Protein AF-A0A8J5ZI27-F1 (afdb_monomer_lite)

Organism: NCBI:txid47600

Foldseek 3Di:
DVVLVVVQVVLVVCVVVVPPPRDVVSNVVSVVVVVVVVVVVVVVVVVVVVVVVVVVVVVVVVVVVVVVVVVVVVVVVVVVVVVVVVVVVVVVVVVVVVVVVVVVVVVVVVVVVVVVVPD

Secondary structure (DSSP, 8-state):
-GGGHHHHHHHHHHHHTT-TT--HHHHHHHHHHHHHHHHHHHHHHHHHHHHHHHHHHHHHHHHHHHHHHHHHHHHHHHHHHHHHHHHHHHHHHHHHHHHHHHHHHHHHHHHHHHHHH--

pLDDT: mean 92.98, std 6.33, range [57.06, 98.25]

Sequence (119 aa):
MEALLPQFTFLSDQALQGNKNFDPSAMEDLMKLFEIESYKAWAALELEEEKQVKGAEITMQQEEDYFDSVMETAVDEFRRFEEEMEREAKAEREDHLKFEISEDHLKFLHVAFVKLYYL

Structure (mmCIF, N/CA/C/O backbone):
data_AF-A0A8J5ZI27-F1
#
_entry.id   AF-A0A8J5ZI27-F1
#
loop_
_atom_site.group_PDB
_atom_site.id
_atom_site.type_symbol
_atom_site.label_atom_id
_atom_site.label_alt_id
_atom_site.label_comp_id
_atom_site.label_asym_id
_atom_site.label_entity_id
_atom_site.label_seq_id
_atom_site.pdbx_PDB_ins_code
_atom_site.Cartn_x
_atom_site.Cartn_y
_atom_site.Cartn_z
_atom_site.occupancy
_atom_site.B_iso_or_equiv
_atom_site.auth_seq_id
_atom_site.auth_comp_id
_atom_site.auth_asym_id
_atom_site.auth_atom_id
_atom_site.pdbx_PDB_model_num
ATOM 1 N N . MET A 1 1 ? -9.729 -2.347 27.836 1.00 82.75 1 MET A N 1
ATOM 2 C CA . MET A 1 1 ? -10.064 -3.789 27.984 1.00 82.75 1 MET A CA 1
ATOM 3 C C . MET A 1 1 ? -9.354 -4.438 29.175 1.00 82.75 1 MET A C 1
ATOM 5 O O . MET A 1 1 ? -10.032 -4.955 30.051 1.00 82.75 1 MET A O 1
ATOM 9 N N . GLU A 1 2 ? -8.024 -4.339 29.278 1.00 88.44 2 GLU A N 1
ATOM 10 C CA . GLU A 1 2 ? -7.222 -4.919 30.381 1.00 88.44 2 GLU A CA 1
ATOM 11 C C . GLU A 1 2 ? -7.710 -4.566 31.796 1.00 88.44 2 GLU A C 1
ATOM 13 O O . GLU A 1 2 ? -7.752 -5.417 32.677 1.00 88.44 2 GLU A O 1
ATOM 18 N N . ALA A 1 3 ? -8.162 -3.329 32.017 1.00 89.94 3 ALA A N 1
ATOM 19 C CA . ALA A 1 3 ? -8.668 -2.893 33.321 1.00 89.94 3 ALA A CA 1
ATOM 20 C C . ALA A 1 3 ? -9.964 -3.608 33.768 1.00 89.94 3 ALA A C 1
ATOM 22 O O . ALA A 1 3 ? -10.295 -3.580 34.955 1.00 89.94 3 ALA A O 1
ATOM 23 N N . LEU A 1 4 ? -10.694 -4.237 32.838 1.00 93.81 4 LEU A N 1
ATOM 24 C CA . LEU A 1 4 ? -11.937 -4.961 33.120 1.00 93.81 4 LEU A CA 1
ATOM 25 C C . LEU A 1 4 ? -11.685 -6.436 33.472 1.00 93.81 4 LEU A C 1
ATOM 27 O O . LEU A 1 4 ? -12.504 -7.045 34.158 1.00 93.81 4 LEU A O 1
ATOM 31 N N . LEU A 1 5 ? -10.545 -7.009 33.065 1.00 94.62 5 LEU A N 1
ATOM 32 C CA . LEU A 1 5 ? -10.218 -8.422 33.296 1.00 94.62 5 LEU A CA 1
ATOM 33 C C . LEU A 1 5 ? -10.123 -8.789 34.789 1.00 94.62 5 LEU A C 1
ATOM 35 O O . LEU A 1 5 ? -10.715 -9.795 35.173 1.00 94.62 5 LEU A O 1
ATOM 39 N N . PRO A 1 6 ? -9.488 -7.992 35.675 1.00 95.06 6 PRO A N 1
ATOM 40 C CA . PRO A 1 6 ? -9.463 -8.303 37.105 1.00 95.06 6 PRO A CA 1
ATOM 41 C C . PRO A 1 6 ? -10.858 -8.318 37.741 1.00 95.06 6 PRO A C 1
ATOM 43 O O . PRO A 1 6 ? -11.134 -9.147 38.605 1.00 95.06 6 PRO A O 1
ATOM 46 N N . GLN A 1 7 ? -11.745 -7.418 37.302 1.00 93.12 7 GLN A N 1
ATOM 47 C CA . GLN A 1 7 ? -13.125 -7.341 37.793 1.00 93.12 7 GLN A CA 1
ATOM 48 C C . GLN A 1 7 ? -13.941 -8.540 37.306 1.00 93.12 7 GLN A C 1
ATOM 50 O O . GLN A 1 7 ? -14.709 -9.118 38.072 1.00 93.12 7 GLN A O 1
ATOM 55 N N . PHE A 1 8 ? -13.716 -8.956 36.059 1.00 94.31 8 PHE A N 1
ATOM 56 C CA . PHE A 1 8 ? -14.350 -10.135 35.481 1.00 94.31 8 PHE A CA 1
ATOM 57 C C . PHE A 1 8 ? -13.943 -11.408 36.212 1.00 94.31 8 PHE A C 1
ATOM 59 O O . PHE A 1 8 ? -14.810 -12.189 36.603 1.00 94.31 8 PHE A O 1
ATOM 66 N N . THR A 1 9 ? -12.645 -11.590 36.458 1.00 94.56 9 THR A N 1
ATOM 67 C CA . THR A 1 9 ? -12.125 -12.725 37.227 1.00 94.56 9 THR A CA 1
ATOM 68 C C . THR A 1 9 ? -12.713 -12.740 38.634 1.00 94.56 9 THR A C 1
ATOM 70 O O . THR A 1 9 ? -13.246 -13.758 39.061 1.00 94.56 9 THR A O 1
ATOM 73 N N . PHE A 1 10 ? -12.720 -11.595 39.325 1.00 93.50 10 PHE A N 1
ATOM 74 C CA . PHE A 1 10 ? -13.272 -11.490 40.676 1.00 93.50 10 PHE A CA 1
ATOM 75 C C . PHE A 1 10 ? -14.762 -11.868 40.754 1.00 93.50 10 PHE A C 1
ATOM 77 O O . PHE A 1 10 ? -15.157 -12.659 41.614 1.00 93.50 10 PHE A O 1
ATOM 84 N N . LEU A 1 11 ? -15.595 -11.324 39.860 1.00 93.44 11 LEU A N 1
ATOM 85 C CA . LEU A 1 11 ? -17.029 -11.629 39.841 1.00 93.44 11 LEU A CA 1
ATOM 86 C C . LEU A 1 11 ? -17.300 -13.075 39.401 1.00 93.44 11 LEU A C 1
ATOM 88 O O . LEU A 1 11 ? -18.209 -13.716 39.931 1.00 93.44 11 LEU A O 1
ATOM 92 N N . SER A 1 12 ? -16.494 -13.609 38.480 1.00 93.12 12 SER A N 1
ATOM 93 C CA . SER A 1 12 ? -16.589 -15.005 38.038 1.00 93.12 12 SER A CA 1
ATOM 94 C C . SER A 1 12 ? -16.247 -15.976 39.168 1.00 93.12 12 SER A C 1
ATOM 96 O O . SER A 1 12 ? -16.980 -16.938 39.388 1.00 93.12 12 SER A O 1
ATOM 98 N N . ASP A 1 13 ? -15.199 -15.691 39.943 1.00 94.38 13 ASP A N 1
ATOM 99 C CA . ASP A 1 13 ? -14.813 -16.490 41.108 1.00 94.38 13 ASP A CA 1
ATOM 100 C C . ASP A 1 13 ? -15.904 -16.476 42.190 1.00 94.38 13 ASP A C 1
ATOM 102 O O . ASP A 1 13 ? -16.226 -17.521 42.761 1.00 94.38 13 ASP A O 1
ATOM 106 N N . GLN A 1 14 ? -16.527 -15.318 42.447 1.00 92.25 14 GLN A N 1
ATOM 107 C CA . GLN A 1 14 ? -17.659 -15.224 43.377 1.00 92.25 14 GLN A CA 1
ATOM 108 C C . GLN A 1 14 ? -18.864 -16.055 42.927 1.00 92.25 14 GLN A C 1
ATOM 110 O O . GLN A 1 14 ? -19.476 -16.734 43.760 1.00 92.25 14 GLN A O 1
ATOM 115 N N . ALA A 1 15 ? -19.197 -16.012 41.634 1.00 90.38 15 ALA A N 1
ATOM 116 C CA . ALA A 1 15 ? -20.282 -16.802 41.064 1.00 90.38 15 ALA A CA 1
ATOM 117 C C . ALA A 1 15 ? -20.002 -18.308 41.194 1.00 90.38 15 ALA A C 1
ATOM 119 O O . ALA A 1 15 ? -20.868 -19.070 41.625 1.00 90.38 15 ALA A O 1
ATOM 120 N N . LEU A 1 16 ? -18.772 -18.732 40.882 1.00 92.06 16 LEU A N 1
ATOM 121 C CA . LEU A 1 16 ? -18.358 -20.136 40.898 1.00 92.06 16 LEU A CA 1
ATOM 122 C C . LEU A 1 16 ? -18.350 -20.734 42.312 1.00 92.06 16 LEU A C 1
ATOM 124 O O . LEU A 1 16 ? -18.706 -21.894 42.508 1.00 92.06 16 LEU A O 1
ATOM 128 N N . GLN A 1 17 ? -17.963 -19.935 43.309 1.00 92.06 17 GLN A N 1
ATOM 129 C CA . GLN A 1 17 ? -17.899 -20.353 44.712 1.00 92.06 17 GLN A CA 1
ATOM 130 C C . GLN A 1 17 ? -19.271 -20.357 45.410 1.00 92.06 17 GLN A C 1
ATOM 132 O O . GLN A 1 17 ? -19.354 -20.700 46.590 1.00 92.06 17 GLN A O 1
ATOM 137 N N . GLY A 1 18 ? -20.354 -19.982 44.716 1.00 80.69 18 GLY A N 1
ATOM 138 C CA . GLY A 1 18 ? -21.699 -19.927 45.294 1.00 80.69 18 GLY A CA 1
ATOM 139 C C . GLY A 1 18 ? -21.814 -18.905 46.428 1.00 80.69 18 GLY A C 1
ATOM 140 O O . GLY A 1 18 ? -22.534 -19.130 47.406 1.00 80.69 18 GLY A O 1
ATOM 141 N N . ASN A 1 19 ? -21.067 -17.799 46.337 1.00 81.25 19 ASN A N 1
ATOM 142 C CA . ASN A 1 19 ? -21.062 -16.771 47.368 1.00 81.25 19 ASN A CA 1
ATOM 143 C C . ASN A 1 19 ? -22.449 -16.108 47.454 1.00 81.25 19 ASN A C 1
ATOM 145 O O . ASN A 1 19 ? -22.962 -15.597 46.463 1.00 81.25 19 ASN A O 1
ATOM 149 N N . LYS A 1 20 ? -23.053 -16.075 48.651 1.00 79.94 20 LYS A N 1
ATOM 150 C CA . LYS A 1 20 ? -24.389 -15.482 48.873 1.00 79.94 20 LYS A CA 1
ATOM 151 C C . LYS A 1 20 ? -24.464 -13.985 48.557 1.00 79.94 20 LYS A C 1
ATOM 153 O O . LYS A 1 20 ? -25.564 -13.473 48.390 1.00 79.94 20 LYS A O 1
ATOM 158 N N . ASN A 1 21 ? -23.318 -13.308 48.487 1.00 83.12 21 ASN A N 1
ATOM 159 C CA . ASN A 1 21 ? -23.217 -11.894 48.131 1.00 83.12 21 ASN A CA 1
ATOM 160 C C . ASN A 1 21 ? -22.963 -11.661 46.634 1.00 83.12 21 ASN A C 1
ATOM 162 O O . ASN A 1 21 ? -22.703 -10.524 46.251 1.00 83.12 21 ASN A O 1
ATOM 166 N N . PHE A 1 22 ? -22.982 -12.705 45.800 1.00 90.38 22 PHE A N 1
ATOM 167 C CA . PHE A 1 22 ? -22.867 -12.522 44.359 1.00 90.38 22 PHE A CA 1
ATOM 168 C C . PHE A 1 22 ? -24.049 -11.696 43.845 1.00 90.38 22 PHE A C 1
ATOM 170 O O . PHE A 1 22 ? -25.208 -12.037 44.088 1.00 90.38 22 PHE A O 1
ATOM 177 N N . ASP A 1 23 ? -23.730 -10.624 43.127 1.00 89.44 23 ASP A N 1
ATOM 178 C CA . ASP A 1 23 ? -24.695 -9.749 42.478 1.00 89.44 23 ASP A CA 1
ATOM 179 C C . ASP A 1 23 ? -24.654 -9.977 40.956 1.00 89.44 23 ASP A C 1
ATOM 181 O O . ASP A 1 23 ? -23.721 -9.518 40.287 1.00 89.44 23 ASP A O 1
ATOM 185 N N . PRO A 1 24 ? -25.655 -10.670 40.381 1.00 90.38 24 PRO A N 1
ATOM 186 C CA . PRO A 1 24 ? -25.737 -10.885 38.940 1.00 90.38 24 PRO A CA 1
ATOM 187 C C . PRO A 1 24 ? -25.804 -9.585 38.131 1.00 90.38 24 PRO A C 1
ATOM 189 O O . PRO A 1 24 ? -25.338 -9.561 36.994 1.00 90.38 24 PRO A O 1
ATOM 192 N N . SER A 1 25 ? -26.350 -8.503 38.699 1.00 94.25 25 SER A N 1
ATOM 193 C CA . SER A 1 25 ? -26.473 -7.228 37.984 1.00 94.25 25 SER A CA 1
ATOM 194 C C . SER A 1 25 ? -25.117 -6.554 37.772 1.00 94.25 25 SER A C 1
ATOM 196 O O . SER A 1 25 ? -24.851 -6.037 36.689 1.00 94.25 25 SER A O 1
ATOM 198 N N . ALA A 1 26 ? -24.209 -6.674 38.746 1.00 92.88 26 ALA A N 1
ATOM 199 C CA . ALA A 1 26 ? -22.834 -6.201 38.623 1.00 92.88 26 ALA A CA 1
ATOM 200 C C . ALA A 1 26 ? -22.062 -6.939 37.515 1.00 92.88 26 ALA A C 1
ATOM 202 O O . ALA A 1 26 ? -21.264 -6.326 36.805 1.00 92.88 26 ALA A O 1
ATOM 203 N N . MET A 1 27 ? -22.316 -8.242 37.334 1.00 93.38 27 MET A N 1
ATOM 204 C CA . MET A 1 27 ? -21.744 -9.002 36.218 1.00 93.38 27 MET A CA 1
ATOM 205 C C . MET A 1 27 ? -22.297 -8.511 34.876 1.00 93.38 27 MET A C 1
ATOM 207 O O . MET A 1 27 ? -21.536 -8.310 33.935 1.00 93.38 27 MET A O 1
ATOM 211 N N . GLU A 1 28 ? -23.605 -8.277 34.775 1.00 95.00 28 GLU A N 1
ATOM 212 C CA . GLU A 1 28 ? -24.214 -7.800 33.532 1.00 95.00 28 GLU A CA 1
ATOM 2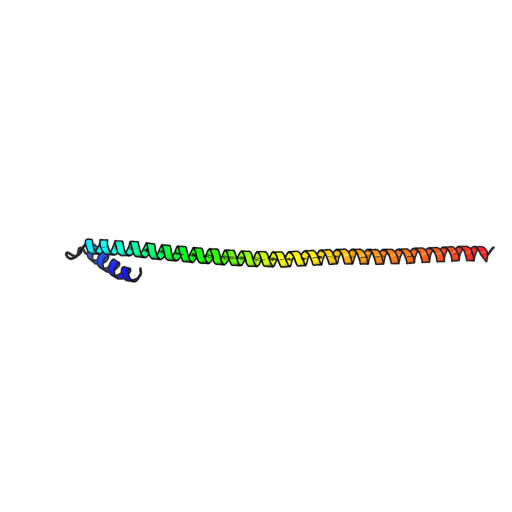13 C C . GLU A 1 28 ? -23.728 -6.398 33.132 1.00 95.00 28 GLU A C 1
ATOM 215 O O . GLU A 1 28 ? -23.414 -6.157 31.964 1.00 95.00 28 GLU A O 1
ATOM 220 N N . ASP A 1 29 ? -23.589 -5.483 34.090 1.00 95.75 29 ASP A N 1
ATOM 221 C CA . ASP A 1 29 ? -23.035 -4.155 33.824 1.00 95.75 29 ASP A CA 1
ATOM 222 C C . ASP A 1 29 ? -21.561 -4.219 33.404 1.00 95.75 29 ASP A C 1
ATOM 224 O O . ASP A 1 29 ? -21.146 -3.498 32.491 1.00 95.75 29 ASP A O 1
ATOM 228 N N . LEU A 1 30 ? -20.781 -5.137 33.983 1.00 95.31 30 LEU A N 1
ATOM 229 C CA . LEU A 1 30 ? -19.419 -5.398 33.530 1.00 95.31 30 LEU A CA 1
ATOM 230 C C . LEU A 1 30 ? -19.388 -5.939 32.090 1.00 95.31 30 LEU A C 1
ATOM 232 O O . LEU A 1 30 ? -18.550 -5.508 31.295 1.00 95.31 30 LEU A O 1
ATOM 236 N N . MET A 1 31 ? -20.311 -6.831 31.720 1.00 94.69 31 MET A N 1
ATOM 237 C CA . MET A 1 31 ? -20.400 -7.361 30.353 1.00 94.69 31 MET A CA 1
ATOM 238 C C . MET A 1 31 ? -20.730 -6.273 29.324 1.00 94.69 31 MET A C 1
ATOM 240 O O . MET A 1 31 ? -20.124 -6.252 28.252 1.00 94.69 31 MET A O 1
ATOM 244 N N . LYS A 1 32 ? -21.601 -5.312 29.660 1.00 96.31 32 LYS A N 1
ATOM 245 C CA . LYS A 1 32 ? -21.869 -4.143 28.797 1.00 96.31 32 LYS A CA 1
ATOM 246 C C . LYS A 1 32 ? -20.614 -3.295 28.579 1.00 96.31 32 LYS A C 1
ATOM 248 O O . LYS A 1 32 ? -20.374 -2.814 27.473 1.00 96.31 32 LYS A O 1
ATOM 253 N N . LEU A 1 33 ? -19.790 -3.116 29.615 1.00 96.25 33 LEU A N 1
ATOM 254 C CA . LEU A 1 33 ? -18.514 -2.404 29.485 1.00 96.25 33 LEU A CA 1
ATOM 255 C C . LEU A 1 33 ? -17.540 -3.154 28.569 1.00 96.25 33 LEU A C 1
ATOM 257 O O . LEU A 1 33 ? -16.886 -2.518 27.743 1.00 96.25 33 LEU A O 1
ATOM 261 N N . PHE A 1 34 ? -17.472 -4.485 28.676 1.00 95.62 34 PHE A N 1
ATOM 262 C CA . PHE A 1 34 ? -16.677 -5.316 27.769 1.00 95.62 34 PHE A CA 1
ATOM 263 C C . PHE A 1 34 ? -17.112 -5.169 26.318 1.00 95.62 34 PHE A C 1
ATOM 265 O O . PHE A 1 34 ? -16.263 -5.001 25.447 1.00 95.62 34 PHE A O 1
ATOM 272 N N . GLU A 1 35 ? -18.414 -5.213 26.058 1.00 96.00 35 GLU A N 1
ATOM 273 C CA . GLU A 1 35 ? -18.965 -5.059 24.716 1.00 96.00 35 GLU A CA 1
ATOM 274 C C . GLU A 1 35 ? -18.580 -3.701 24.109 1.00 96.00 35 GLU A C 1
ATOM 276 O O . GLU A 1 35 ? -17.994 -3.645 23.027 1.00 96.00 35 GLU A O 1
ATOM 281 N N . ILE A 1 36 ? -18.813 -2.606 24.840 1.00 95.88 36 ILE A N 1
ATOM 282 C CA . ILE A 1 36 ? -18.467 -1.249 24.389 1.00 95.88 36 ILE A CA 1
ATOM 283 C C . ILE A 1 36 ? -16.969 -1.126 24.106 1.00 95.88 36 ILE A C 1
ATOM 285 O O . ILE A 1 36 ? -16.564 -0.560 23.090 1.00 95.88 36 ILE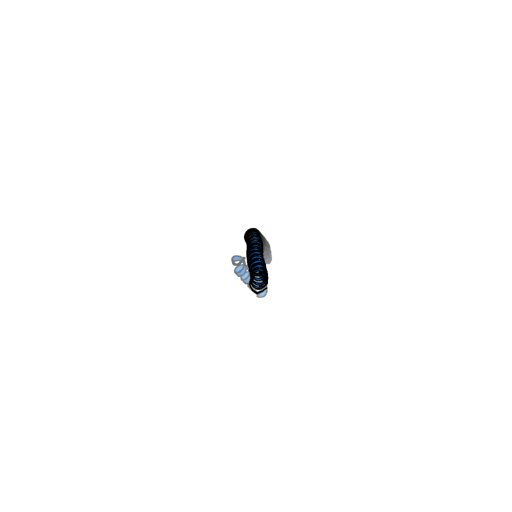 A O 1
ATOM 289 N N . GLU A 1 37 ? -16.139 -1.619 25.019 1.00 96.25 37 GLU A N 1
ATOM 290 C CA . GLU A 1 37 ? -14.690 -1.523 24.899 1.00 96.25 37 GLU A CA 1
ATOM 291 C C . GLU A 1 37 ? -14.155 -2.375 23.741 1.00 96.25 37 GLU A C 1
ATOM 293 O O . GLU A 1 37 ? -13.246 -1.945 23.033 1.00 96.25 37 GLU A O 1
ATOM 298 N N . SER A 1 38 ? -14.761 -3.539 23.501 1.00 94.38 38 SER A N 1
ATOM 299 C CA . SER A 1 38 ? -14.425 -4.409 22.371 1.00 94.38 38 SER A CA 1
ATOM 300 C C . SER A 1 38 ? -14.779 -3.746 21.043 1.00 94.38 38 SER A C 1
ATOM 302 O O . SER A 1 38 ? -13.943 -3.709 20.143 1.00 94.38 38 SER A O 1
ATOM 304 N N . TYR A 1 39 ? -15.968 -3.142 20.928 1.00 96.56 39 TYR A N 1
ATOM 305 C CA . TYR A 1 39 ? -16.346 -2.397 19.724 1.00 96.56 39 TYR A CA 1
ATOM 306 C C . TYR A 1 39 ? -15.432 -1.201 19.469 1.00 96.56 39 TYR A C 1
ATOM 308 O O . TYR A 1 39 ? -15.043 -0.962 18.330 1.00 96.56 39 TYR A O 1
ATOM 316 N N . LYS A 1 40 ? -15.048 -0.459 20.515 1.00 96.25 40 LYS A N 1
ATOM 317 C CA . LYS A 1 40 ? -14.093 0.650 20.378 1.00 96.25 40 LYS A CA 1
ATOM 318 C C . LYS A 1 40 ? -12.729 0.170 19.901 1.00 96.25 40 LYS A C 1
ATOM 320 O O . LYS A 1 40 ? -12.155 0.794 19.014 1.00 96.25 40 LYS A O 1
ATOM 325 N N . ALA A 1 41 ? -12.217 -0.911 20.486 1.00 95.94 41 ALA A N 1
ATOM 326 C CA . ALA A 1 41 ? -10.940 -1.488 20.090 1.00 95.94 41 ALA A CA 1
ATOM 327 C C . ALA A 1 41 ? -10.980 -1.976 18.636 1.00 95.94 41 ALA A C 1
ATOM 329 O O . ALA A 1 41 ? -10.055 -1.702 17.877 1.00 95.94 41 ALA A O 1
ATOM 330 N N . TRP A 1 42 ? -12.072 -2.628 18.231 1.00 96.31 42 TRP A N 1
ATOM 331 C CA . TRP A 1 42 ? -12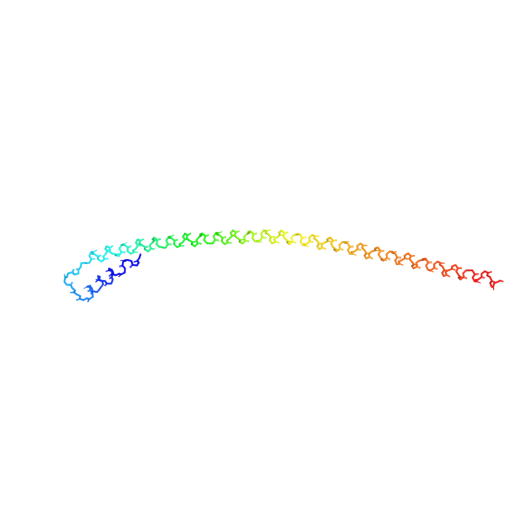.247 -3.094 16.860 1.00 96.31 42 TRP A CA 1
ATOM 332 C C . TRP A 1 42 ? -12.342 -1.938 15.860 1.00 96.31 42 TRP A C 1
ATOM 334 O O . TRP A 1 42 ? -11.604 -1.929 14.882 1.00 96.31 42 TRP A O 1
ATOM 344 N N . ALA A 1 43 ? -13.150 -0.914 16.146 1.00 97.25 43 ALA A N 1
ATOM 345 C CA . ALA A 1 43 ? -13.256 0.269 15.292 1.00 97.25 43 ALA A CA 1
ATOM 346 C C . ALA A 1 43 ? -11.925 1.037 15.178 1.00 97.25 43 ALA A C 1
ATOM 348 O O . ALA A 1 43 ? -11.604 1.583 14.124 1.00 97.25 43 ALA A O 1
ATOM 349 N N . ALA A 1 44 ? -11.138 1.090 16.258 1.00 96.88 44 ALA A N 1
ATOM 350 C CA . ALA A 1 44 ? -9.809 1.694 16.229 1.00 96.88 44 ALA A CA 1
ATOM 351 C C . ALA A 1 44 ? -8.833 0.885 15.360 1.00 96.88 44 ALA A C 1
ATOM 353 O O . ALA A 1 44 ? -8.091 1.483 14.583 1.00 96.88 44 ALA A O 1
ATOM 354 N N . LEU A 1 45 ? -8.867 -0.446 15.471 1.00 97.19 45 LEU A N 1
ATOM 355 C CA . LEU A 1 45 ? -8.050 -1.350 14.664 1.00 97.19 45 LEU A CA 1
ATOM 356 C C . LEU A 1 45 ? -8.402 -1.249 13.175 1.00 97.19 45 LEU A C 1
ATOM 358 O O . LEU A 1 45 ? -7.504 -1.087 12.360 1.00 97.19 45 LEU A O 1
ATOM 362 N N . GLU A 1 46 ? -9.688 -1.281 12.827 1.00 97.69 46 GLU A N 1
ATOM 363 C CA . GLU A 1 46 ? -10.156 -1.169 11.439 1.00 97.69 46 GLU A CA 1
ATOM 364 C C . GLU A 1 46 ? -9.729 0.166 10.810 1.00 97.69 46 GLU A C 1
ATOM 366 O O . GLU A 1 46 ? -9.232 0.206 9.686 1.00 97.69 46 GLU A O 1
ATOM 371 N N . LEU A 1 47 ? -9.824 1.267 11.564 1.00 97.69 47 LEU A N 1
ATOM 372 C CA . LEU A 1 47 ? -9.349 2.575 11.111 1.00 97.69 47 LEU A CA 1
ATOM 373 C C . LEU A 1 47 ? -7.823 2.621 10.925 1.00 97.69 47 LEU A C 1
ATOM 375 O O . LEU A 1 47 ? -7.326 3.323 10.042 1.00 97.69 47 LEU A O 1
ATOM 379 N N . GLU A 1 48 ? -7.064 1.957 11.794 1.00 97.94 48 GLU A N 1
ATOM 380 C CA . GLU A 1 48 ? -5.610 1.865 11.665 1.00 97.94 48 GLU A CA 1
ATOM 381 C C . GLU A 1 48 ? -5.218 1.034 10.441 1.00 97.94 48 GLU A C 1
ATOM 383 O O . GLU A 1 48 ? -4.388 1.479 9.648 1.00 97.94 48 GLU A O 1
ATOM 388 N N . GLU A 1 49 ? -5.859 -0.116 10.247 1.00 97.44 49 GLU A N 1
ATOM 389 C CA . GLU A 1 49 ? -5.659 -0.987 9.091 1.00 97.44 49 GLU A CA 1
ATOM 390 C C . GLU A 1 49 ? -5.981 -0.251 7.785 1.00 97.44 49 GLU A C 1
ATOM 392 O O . GLU A 1 49 ? -5.153 -0.221 6.877 1.00 97.44 49 GLU A O 1
ATOM 397 N N . GLU A 1 50 ? -7.112 0.457 7.715 1.00 98.06 50 GLU A N 1
ATOM 398 C CA . GLU A 1 50 ? -7.488 1.240 6.535 1.00 98.06 50 GLU A CA 1
ATOM 399 C C . GLU A 1 50 ? -6.449 2.330 6.211 1.00 98.06 50 GLU A C 1
ATOM 401 O O . GLU A 1 50 ? -6.132 2.579 5.045 1.00 98.06 50 GLU A O 1
ATOM 406 N N . LYS A 1 51 ? -5.872 2.977 7.232 1.00 98.00 51 LYS A N 1
ATOM 407 C CA . LYS A 1 51 ? -4.789 3.954 7.038 1.00 98.00 51 LYS A CA 1
ATOM 408 C C . LYS A 1 51 ? -3.512 3.301 6.528 1.00 98.00 51 LYS A C 1
ATOM 410 O O . LYS A 1 51 ? -2.856 3.884 5.666 1.00 98.00 51 LYS A O 1
ATOM 415 N N . GLN A 1 52 ? -3.148 2.136 7.061 1.00 97.38 52 GLN A N 1
ATOM 416 C CA . GLN A 1 52 ? -1.964 1.403 6.619 1.00 97.38 52 GLN A CA 1
ATOM 417 C C . GLN A 1 52 ? -2.112 0.954 5.163 1.00 97.38 52 GLN A C 1
ATOM 419 O O . GLN A 1 52 ? -1.201 1.192 4.373 1.00 97.38 52 GLN A O 1
ATOM 424 N N . VAL A 1 53 ? -3.272 0.403 4.790 1.00 97.94 53 VAL A N 1
ATOM 425 C CA . VAL A 1 53 ? -3.572 -0.007 3.410 1.00 97.94 53 VAL A CA 1
ATOM 426 C C . VAL A 1 53 ? -3.491 1.187 2.464 1.00 97.94 53 VAL A C 1
ATOM 428 O O . VAL A 1 53 ? -2.727 1.143 1.506 1.00 97.94 53 VAL A O 1
ATOM 431 N N . LYS A 1 54 ? -4.172 2.299 2.772 1.00 98.12 54 LYS A N 1
ATOM 432 C CA . LYS A 1 54 ? -4.106 3.512 1.936 1.00 98.12 54 LYS A CA 1
ATOM 433 C C . LYS A 1 54 ? -2.687 4.062 1.814 1.00 98.12 54 LYS A C 1
ATOM 435 O O . LYS A 1 54 ? -2.293 4.516 0.746 1.00 98.12 54 LYS A O 1
ATOM 440 N N . GLY A 1 55 ? -1.913 4.044 2.900 1.00 98.12 55 GLY A N 1
ATOM 441 C CA . GLY A 1 55 ? -0.513 4.468 2.874 1.00 98.12 55 GLY A CA 1
ATOM 442 C C . GLY A 1 55 ? 0.344 3.585 1.965 1.00 98.12 55 GLY A C 1
ATOM 443 O O . GLY A 1 55 ? 1.134 4.101 1.172 1.00 98.12 55 GLY A O 1
ATOM 444 N N . ALA A 1 56 ? 0.159 2.267 2.050 1.00 97.75 56 ALA A N 1
ATOM 445 C CA . ALA A 1 56 ? 0.845 1.301 1.202 1.00 97.75 56 ALA A CA 1
ATOM 446 C C . ALA A 1 56 ? 0.464 1.463 -0.277 1.00 97.75 56 ALA A C 1
ATOM 448 O O . ALA A 1 56 ? 1.355 1.528 -1.115 1.00 97.75 56 ALA A O 1
ATOM 449 N N . GLU A 1 57 ? -0.825 1.616 -0.594 1.00 98.06 57 GLU A N 1
ATOM 450 C CA . GLU A 1 57 ? -1.311 1.854 -1.961 1.00 98.06 57 GLU A CA 1
ATOM 451 C C . GLU A 1 57 ? -0.725 3.133 -2.569 1.00 98.06 57 GLU A C 1
ATOM 453 O O . GLU A 1 57 ? -0.246 3.114 -3.699 1.00 98.06 57 GLU A O 1
ATOM 458 N N . ILE A 1 58 ? -0.695 4.237 -1.811 1.00 98.19 58 ILE A N 1
ATOM 459 C CA . ILE A 1 58 ? -0.087 5.495 -2.271 1.00 98.19 58 ILE A CA 1
ATOM 460 C C . ILE A 1 58 ? 1.404 5.306 -2.562 1.00 98.19 58 ILE A C 1
ATOM 462 O O . ILE A 1 58 ? 1.906 5.826 -3.554 1.00 98.19 58 ILE A O 1
ATOM 466 N N . THR A 1 59 ? 2.111 4.580 -1.696 1.00 98.00 59 THR A N 1
ATOM 467 C CA . THR A 1 59 ? 3.554 4.350 -1.853 1.00 98.00 59 THR A CA 1
ATOM 468 C C . THR A 1 59 ? 3.823 3.474 -3.073 1.00 98.00 59 THR A C 1
ATOM 470 O O . THR A 1 59 ? 4.689 3.800 -3.876 1.00 98.00 59 THR A O 1
ATOM 473 N N . MET A 1 60 ? 3.033 2.414 -3.253 1.00 97.75 60 MET A N 1
ATOM 474 C CA . MET A 1 60 ? 3.120 1.524 -4.407 1.00 97.75 60 MET A CA 1
ATOM 475 C C . MET A 1 60 ? 2.875 2.286 -5.710 1.00 97.75 60 MET A C 1
ATOM 477 O O . MET A 1 60 ? 3.681 2.182 -6.625 1.00 97.75 60 MET A O 1
ATOM 481 N N . GLN A 1 61 ? 1.842 3.133 -5.760 1.00 98.25 61 GLN A N 1
ATOM 482 C CA . GLN A 1 61 ? 1.570 3.952 -6.941 1.00 98.25 61 GLN A CA 1
ATOM 483 C C . GLN A 1 61 ? 2.724 4.915 -7.250 1.00 98.25 61 GLN A C 1
ATOM 485 O O . GLN A 1 61 ? 3.098 5.079 -8.402 1.00 98.25 61 GLN A O 1
ATOM 490 N N . GLN A 1 62 ? 3.319 5.540 -6.230 1.00 98.12 62 GLN A N 1
ATOM 491 C CA . GLN A 1 62 ? 4.462 6.436 -6.428 1.00 98.12 62 GLN A CA 1
ATOM 492 C C . GLN A 1 62 ? 5.697 5.702 -6.962 1.00 98.12 62 GLN A C 1
ATOM 494 O O . GLN A 1 62 ? 6.425 6.250 -7.790 1.00 98.12 62 GLN A O 1
ATOM 499 N N . GLU A 1 63 ? 5.952 4.484 -6.481 1.00 98.06 63 GLU A N 1
ATOM 500 C CA . GLU A 1 63 ? 7.046 3.652 -6.982 1.00 98.06 63 GLU A CA 1
ATOM 501 C C . GLU A 1 63 ? 6.786 3.167 -8.411 1.00 98.06 63 GLU A C 1
ATOM 503 O O . GLU A 1 63 ? 7.712 3.185 -9.220 1.00 98.06 63 GLU A O 1
ATOM 508 N N . GLU A 1 64 ? 5.546 2.798 -8.742 1.00 97.94 64 GLU A N 1
ATOM 509 C CA . GLU A 1 64 ? 5.135 2.438 -10.103 1.00 97.94 64 GLU A CA 1
ATOM 510 C C . GLU A 1 64 ? 5.295 3.618 -11.068 1.00 97.94 64 GLU A C 1
ATOM 512 O O . GLU A 1 64 ? 5.965 3.476 -12.088 1.00 97.94 64 GLU A O 1
ATOM 517 N N . ASP A 1 65 ? 4.796 4.806 -10.711 1.00 98.19 65 ASP A N 1
ATOM 518 C CA . ASP A 1 65 ? 4.925 6.015 -11.535 1.00 98.19 65 ASP A CA 1
ATOM 519 C C . ASP A 1 65 ? 6.404 6.368 -11.790 1.00 98.19 65 ASP A C 1
ATOM 521 O O . ASP A 1 65 ? 6.800 6.763 -12.892 1.00 98.19 65 ASP A O 1
ATOM 525 N N . TYR A 1 66 ? 7.251 6.221 -10.764 1.00 98.06 66 TYR A N 1
ATOM 526 C CA . TYR A 1 66 ? 8.690 6.436 -10.900 1.00 98.06 66 TYR A CA 1
ATOM 527 C C . TYR A 1 66 ? 9.345 5.372 -11.786 1.00 98.06 66 TYR A C 1
ATOM 529 O O . TYR A 1 66 ? 10.162 5.704 -12.649 1.00 98.06 66 TYR A O 1
ATOM 537 N N . PHE A 1 67 ? 8.996 4.103 -11.583 1.00 97.81 67 PHE A N 1
ATOM 538 C CA . PHE A 1 67 ? 9.510 2.998 -12.380 1.00 97.81 67 PHE A CA 1
ATOM 539 C C . PHE A 1 67 ? 9.149 3.167 -13.857 1.00 97.81 67 PHE A C 1
ATOM 541 O O . PHE A 1 67 ? 10.035 3.062 -14.704 1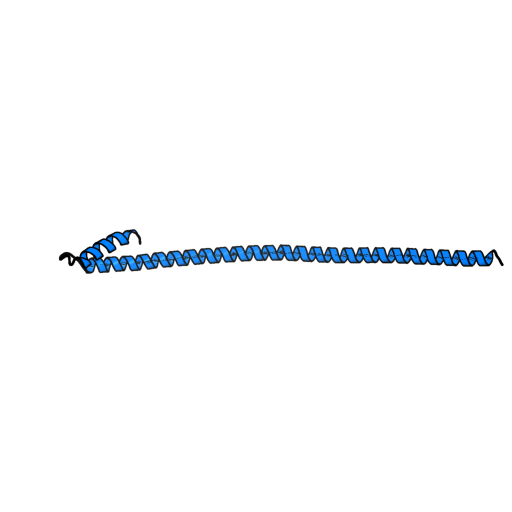.00 97.81 67 PHE A O 1
ATOM 548 N N . ASP A 1 68 ? 7.903 3.523 -14.164 1.00 98.12 68 ASP A N 1
ATOM 549 C CA . ASP A 1 68 ? 7.443 3.791 -15.526 1.00 98.12 68 ASP A CA 1
ATOM 550 C C . ASP A 1 68 ? 8.242 4.929 -16.173 1.00 98.12 68 ASP A C 1
ATOM 552 O O . ASP A 1 68 ? 8.724 4.782 -17.297 1.00 98.12 68 ASP A O 1
ATOM 556 N N . SER A 1 69 ? 8.494 6.022 -15.443 1.00 97.75 69 SER A N 1
ATOM 557 C CA . SER A 1 69 ? 9.332 7.128 -15.931 1.00 97.75 69 SER A CA 1
ATOM 558 C C . SER A 1 69 ? 10.771 6.699 -16.242 1.00 97.75 69 SER A C 1
ATOM 560 O O . SER A 1 69 ? 11.362 7.162 -17.226 1.00 97.75 69 SER A O 1
ATOM 562 N N . VAL A 1 70 ? 11.369 5.857 -15.395 1.00 98.19 70 VAL A N 1
ATOM 563 C CA . VAL A 1 70 ? 12.733 5.349 -15.607 1.00 98.19 70 VAL A CA 1
ATOM 564 C C . VAL A 1 70 ? 12.763 4.395 -16.797 1.00 98.19 70 VAL A C 1
ATOM 566 O O . VAL A 1 70 ? 13.677 4.467 -17.618 1.00 98.19 70 VAL A O 1
ATOM 569 N N . MET A 1 71 ? 11.755 3.535 -16.923 1.00 97.56 71 MET A N 1
ATOM 570 C CA . MET A 1 71 ? 11.646 2.577 -18.016 1.00 97.56 71 MET A CA 1
ATOM 571 C C . MET A 1 71 ? 11.405 3.260 -19.360 1.00 97.56 71 MET A C 1
ATOM 573 O O . MET A 1 71 ? 12.059 2.896 -20.334 1.00 97.56 71 MET A O 1
ATOM 577 N N . GLU A 1 72 ? 10.539 4.273 -19.425 1.00 97.31 72 GLU A N 1
ATOM 578 C CA . GLU A 1 72 ? 10.329 5.074 -20.637 1.00 97.31 72 GLU A CA 1
ATOM 579 C C . GLU A 1 72 ? 11.645 5.714 -21.097 1.00 97.31 72 GLU A C 1
ATOM 581 O O . GLU A 1 72 ? 12.041 5.573 -22.255 1.00 97.31 72 GLU A O 1
ATOM 586 N N . THR A 1 73 ? 12.383 6.317 -20.160 1.00 97.31 73 THR A N 1
ATOM 587 C CA . THR A 1 73 ? 13.695 6.916 -20.445 1.00 97.31 73 THR A CA 1
ATOM 588 C C . THR A 1 73 ? 14.690 5.872 -20.955 1.00 97.31 73 THR A C 1
ATOM 590 O O . THR A 1 73 ? 15.361 6.093 -21.962 1.00 97.31 73 THR A O 1
ATOM 593 N N . ALA A 1 74 ? 14.770 4.710 -20.301 1.00 97.44 74 ALA A N 1
ATOM 594 C CA . ALA A 1 74 ? 15.685 3.643 -20.695 1.00 97.44 74 ALA A CA 1
ATOM 595 C C . ALA A 1 74 ? 15.355 3.078 -22.087 1.00 97.44 74 ALA A C 1
ATOM 597 O O . ALA A 1 74 ? 16.262 2.816 -22.876 1.00 97.44 74 ALA A O 1
ATOM 598 N N . VAL A 1 75 ? 14.070 2.913 -22.413 1.00 97.00 75 VAL A N 1
ATOM 599 C CA . VAL A 1 75 ? 13.619 2.460 -23.739 1.00 97.00 75 VAL A CA 1
ATOM 600 C C . VAL A 1 75 ? 13.969 3.491 -24.812 1.00 97.00 75 VAL A C 1
ATOM 602 O O . VAL A 1 75 ? 14.448 3.125 -25.888 1.00 97.00 75 VAL A O 1
ATOM 605 N N . ASP A 1 76 ? 13.790 4.776 -24.516 1.00 97.56 76 ASP A N 1
ATOM 606 C CA . ASP A 1 76 ? 14.155 5.861 -25.423 1.00 97.56 76 ASP A CA 1
ATOM 607 C C . ASP A 1 76 ? 15.660 5.923 -25.690 1.00 97.56 76 ASP A C 1
ATOM 609 O O . ASP A 1 76 ? 16.080 6.095 -26.840 1.00 97.56 76 ASP A O 1
ATOM 613 N N . GLU A 1 77 ? 16.479 5.748 -24.654 1.00 97.19 77 GLU A N 1
ATOM 614 C CA . GLU A 1 77 ? 17.934 5.663 -24.783 1.00 97.19 77 GLU A CA 1
ATOM 615 C C . GLU A 1 77 ? 18.361 4.448 -25.610 1.00 97.19 77 GLU A C 1
ATOM 617 O O . GLU A 1 77 ? 19.175 4.592 -26.525 1.00 97.19 77 GLU A O 1
ATOM 622 N N . PHE A 1 78 ? 17.771 3.276 -25.354 1.00 96.75 78 PHE A N 1
ATOM 623 C CA . PHE A 1 78 ? 18.049 2.062 -26.122 1.00 96.75 78 PHE A CA 1
ATOM 624 C C . PHE A 1 78 ? 17.733 2.237 -27.604 1.00 96.75 78 PHE A C 1
ATOM 626 O O . PHE A 1 78 ? 18.565 1.924 -28.453 1.00 96.75 78 PHE A O 1
ATOM 633 N N . ARG A 1 79 ? 16.567 2.802 -27.925 1.00 96.75 79 ARG A N 1
ATOM 634 C CA . ARG A 1 79 ? 16.175 3.074 -29.310 1.00 96.75 79 ARG A CA 1
ATOM 635 C C . ARG A 1 79 ? 17.171 4.000 -30.007 1.00 96.75 79 ARG A C 1
ATOM 637 O O . ARG A 1 79 ? 17.597 3.721 -31.123 1.00 96.75 79 ARG A O 1
ATOM 644 N N . ARG A 1 80 ? 17.575 5.092 -29.350 1.00 96.88 80 ARG A N 1
ATOM 645 C CA . ARG A 1 80 ? 18.560 6.033 -29.913 1.00 96.88 80 ARG A CA 1
ATOM 646 C C . ARG A 1 80 ? 19.913 5.370 -30.148 1.00 96.88 80 ARG A C 1
ATOM 648 O O . ARG A 1 80 ? 20.551 5.645 -31.161 1.00 96.88 80 ARG A O 1
ATOM 655 N N . PHE A 1 81 ? 20.334 4.514 -29.223 1.00 96.69 81 PHE A N 1
ATOM 656 C CA . PHE A 1 81 ? 21.566 3.749 -29.349 1.00 96.69 81 PHE A CA 1
ATOM 657 C C . PHE A 1 81 ? 21.518 2.783 -30.543 1.00 96.69 81 PHE A C 1
ATOM 659 O O . PHE A 1 81 ? 22.462 2.740 -31.329 1.00 96.69 81 PHE A O 1
ATOM 666 N N . GLU A 1 82 ? 20.413 2.056 -30.734 1.00 96.69 82 GLU A N 1
ATOM 667 C CA . GLU A 1 82 ? 20.231 1.168 -31.891 1.00 96.69 82 GLU A CA 1
ATOM 668 C C . GLU A 1 82 ? 20.278 1.933 -33.221 1.00 96.69 82 GLU A C 1
ATOM 670 O O . GLU A 1 82 ? 20.991 1.530 -34.141 1.00 96.69 82 GLU A O 1
ATOM 675 N N . GLU A 1 83 ? 19.583 3.071 -33.308 1.00 97.06 83 GLU A N 1
ATOM 676 C CA . GLU A 1 83 ? 19.596 3.933 -34.497 1.00 97.06 83 GLU A CA 1
ATOM 677 C C . GLU A 1 83 ? 20.995 4.490 -34.805 1.00 97.06 83 GLU A C 1
ATOM 679 O O . GLU A 1 83 ? 21.367 4.666 -35.969 1.00 97.06 83 GLU A O 1
ATOM 684 N N . GLU A 1 84 ? 21.777 4.810 -33.771 1.00 96.69 84 GLU A N 1
ATOM 685 C CA . GLU A 1 84 ? 23.154 5.271 -33.924 1.00 96.69 84 GLU A CA 1
ATOM 686 C C . GLU A 1 84 ? 24.075 4.155 -34.413 1.00 96.69 84 GLU A C 1
ATOM 688 O O . GLU A 1 84 ? 24.777 4.356 -35.407 1.00 96.69 84 GLU A O 1
ATOM 693 N N . MET A 1 85 ? 23.991 2.965 -33.817 1.00 95.81 85 MET A N 1
ATOM 694 C CA . MET A 1 85 ? 24.757 1.806 -34.275 1.00 95.81 85 MET A CA 1
ATOM 695 C C . MET A 1 85 ? 24.427 1.419 -35.719 1.00 95.81 85 MET A C 1
ATOM 697 O O . MET A 1 85 ? 25.333 1.126 -36.498 1.00 95.81 85 MET A O 1
ATOM 701 N N . GLU A 1 86 ? 23.150 1.435 -36.117 1.00 96.94 86 GLU A N 1
ATOM 702 C CA . GLU A 1 86 ? 22.766 1.125 -37.499 1.00 96.94 86 GLU A CA 1
ATOM 703 C C . GLU A 1 86 ? 23.349 2.149 -38.485 1.00 96.94 86 GLU A C 1
ATOM 705 O O . GLU A 1 86 ? 23.842 1.787 -39.561 1.00 96.94 86 GLU A O 1
ATOM 710 N N . ARG A 1 87 ? 23.342 3.434 -38.113 1.00 96.50 87 ARG A N 1
ATOM 711 C CA . ARG A 1 87 ? 23.918 4.510 -38.927 1.00 96.50 87 ARG A CA 1
ATOM 712 C C . ARG A 1 87 ? 25.424 4.340 -39.100 1.00 96.50 87 ARG A C 1
ATOM 714 O O . ARG A 1 87 ? 25.913 4.474 -40.223 1.00 96.50 87 ARG A O 1
ATOM 721 N N . GLU A 1 88 ? 26.141 4.050 -38.019 1.00 96.12 88 GLU A N 1
ATOM 722 C CA . GLU A 1 88 ? 27.587 3.812 -38.046 1.00 96.12 88 GLU A CA 1
ATOM 723 C C . GLU A 1 88 ? 27.934 2.581 -38.887 1.00 96.12 88 GLU A C 1
ATOM 725 O O . GLU A 1 88 ? 28.760 2.677 -39.794 1.00 96.12 88 GLU A O 1
ATOM 730 N N . ALA A 1 89 ? 27.227 1.465 -38.685 1.00 94.75 89 ALA A N 1
ATOM 731 C CA . ALA A 1 89 ? 27.428 0.243 -39.461 1.00 94.75 89 ALA A CA 1
ATOM 732 C C . ALA A 1 89 ? 27.182 0.463 -40.962 1.00 94.75 89 ALA A C 1
ATOM 734 O O . ALA A 1 89 ? 27.905 -0.059 -41.817 1.00 94.75 89 ALA A O 1
ATOM 735 N N . LYS A 1 90 ? 26.168 1.263 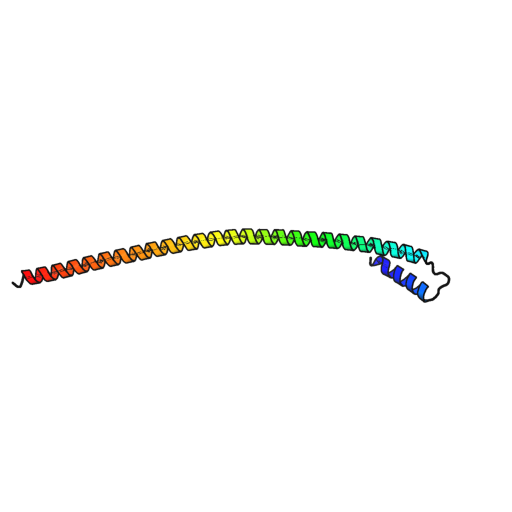-41.315 1.00 95.94 90 LYS A N 1
ATOM 736 C CA . LYS A 1 90 ? 25.897 1.617 -42.710 1.00 95.94 90 LYS A CA 1
ATOM 737 C C . LYS A 1 90 ? 27.000 2.498 -43.298 1.00 95.94 90 LYS A C 1
ATOM 739 O O . LYS A 1 90 ? 27.409 2.248 -44.430 1.00 95.94 90 LYS A O 1
ATOM 744 N N . ALA A 1 91 ? 27.484 3.487 -42.549 1.00 95.38 91 ALA A N 1
ATOM 745 C CA . ALA A 1 91 ? 28.576 4.354 -42.986 1.00 95.38 91 ALA A CA 1
ATOM 746 C C . ALA A 1 91 ? 29.873 3.560 -43.208 1.00 95.38 91 ALA A C 1
ATOM 748 O O . ALA A 1 91 ? 30.498 3.691 -44.260 1.00 95.38 91 ALA A O 1
ATOM 749 N N . GLU A 1 92 ? 30.224 2.673 -42.275 1.00 93.31 92 GLU A N 1
ATOM 750 C CA . GLU A 1 92 ? 31.389 1.791 -42.394 1.00 93.31 92 GLU A CA 1
ATOM 751 C C . GLU A 1 92 ? 31.281 0.891 -43.632 1.00 93.31 92 GLU A C 1
ATOM 753 O O . GLU A 1 92 ? 32.223 0.777 -44.423 1.00 93.31 92 GLU A O 1
ATOM 758 N N . ARG A 1 93 ? 30.098 0.309 -43.866 1.00 92.75 93 ARG A N 1
ATOM 759 C CA . ARG A 1 93 ? 29.835 -0.500 -45.060 1.00 92.75 93 ARG A CA 1
ATOM 760 C C . ARG A 1 93 ? 29.984 0.312 -46.348 1.00 92.75 93 ARG A C 1
ATOM 762 O O . ARG A 1 93 ? 30.578 -0.179 -47.307 1.00 92.75 93 ARG A O 1
ATOM 769 N N . GLU A 1 94 ? 29.436 1.524 -46.399 1.00 94.44 94 GLU A N 1
ATOM 770 C CA . GLU A 1 94 ? 29.541 2.401 -47.571 1.00 94.44 94 GLU A CA 1
ATOM 771 C C . GLU A 1 94 ? 30.993 2.791 -47.870 1.00 94.44 94 GLU A C 1
ATOM 773 O O . GLU A 1 94 ? 31.393 2.804 -49.036 1.00 94.44 94 GLU A O 1
ATOM 778 N N . ASP A 1 95 ? 31.796 3.063 -46.845 1.00 93.38 95 ASP A N 1
ATOM 779 C CA . ASP A 1 95 ? 33.212 3.379 -47.019 1.00 93.38 95 ASP A CA 1
ATOM 780 C C . ASP A 1 95 ? 34.026 2.163 -47.480 1.00 93.38 95 ASP A C 1
ATOM 782 O O . ASP A 1 95 ? 34.853 2.298 -48.388 1.00 93.38 95 ASP A O 1
ATOM 786 N N . HIS A 1 96 ? 33.729 0.962 -46.970 1.00 90.50 96 HIS A N 1
ATOM 787 C CA . HIS A 1 96 ? 34.336 -0.279 -47.463 1.00 90.50 96 HIS A CA 1
ATOM 788 C C . HIS A 1 96 ? 34.020 -0.524 -48.952 1.00 90.50 96 HIS A C 1
ATOM 790 O O . HIS A 1 96 ? 34.915 -0.834 -49.738 1.00 90.50 96 HIS A O 1
ATOM 796 N N . LEU A 1 97 ? 32.768 -0.305 -49.372 1.00 91.25 97 LEU A N 1
ATOM 797 C CA . LEU A 1 97 ? 32.347 -0.413 -50.777 1.00 91.25 97 LEU A CA 1
ATOM 798 C C . LEU A 1 97 ? 33.066 0.592 -51.691 1.00 91.25 97 LEU A C 1
ATOM 800 O O . LEU A 1 97 ? 33.473 0.239 -52.799 1.00 91.25 97 LEU A O 1
ATOM 804 N N . LYS A 1 98 ? 33.247 1.844 -51.250 1.00 89.62 98 LYS A N 1
ATOM 805 C CA . LYS A 1 98 ? 34.002 2.850 -52.022 1.00 89.62 98 LYS A CA 1
ATOM 806 C C . LYS A 1 98 ? 35.463 2.440 -52.204 1.00 89.62 98 LYS A C 1
ATOM 808 O O . LYS A 1 98 ? 36.016 2.636 -53.288 1.00 89.62 98 LYS A O 1
ATOM 813 N N . PHE A 1 99 ? 36.083 1.892 -51.158 1.00 88.69 99 PHE A N 1
ATOM 814 C CA . PHE A 1 99 ? 37.464 1.421 -51.215 1.00 88.69 99 PHE A CA 1
ATOM 815 C C . PHE A 1 99 ? 37.623 0.265 -52.213 1.00 88.69 99 PHE A C 1
ATOM 817 O O . PHE A 1 99 ? 38.499 0.326 -53.075 1.00 88.69 99 PHE A O 1
ATOM 824 N N . GLU A 1 100 ? 36.726 -0.723 -52.170 1.00 88.44 100 GLU A N 1
ATOM 825 C CA . GLU A 1 100 ? 36.734 -1.882 -53.073 1.00 88.44 100 GLU A CA 1
ATOM 826 C C . GLU A 1 100 ? 36.579 -1.473 -54.551 1.00 88.44 100 GLU A C 1
ATOM 828 O O . GLU A 1 100 ? 37.365 -1.894 -55.401 1.00 88.44 100 GLU A O 1
ATOM 833 N N . ILE A 1 101 ? 35.650 -0.557 -54.864 1.00 87.38 101 ILE A N 1
ATOM 834 C CA . ILE A 1 101 ? 35.462 -0.033 -56.233 1.00 87.38 101 ILE A CA 1
ATOM 835 C C . ILE A 1 101 ? 36.726 0.676 -56.744 1.00 87.38 101 ILE A C 1
ATOM 837 O O . ILE A 1 101 ? 37.100 0.525 -57.912 1.00 87.38 101 ILE A O 1
ATOM 841 N N . SER A 1 102 ? 37.377 1.463 -55.882 1.00 87.38 102 SER A N 1
ATOM 842 C CA . SER A 1 102 ? 38.624 2.158 -56.213 1.00 87.38 102 SER A CA 1
ATOM 843 C C . SER A 1 102 ? 39.752 1.165 -56.512 1.00 87.38 102 SER A C 1
ATOM 845 O O . SER A 1 102 ? 40.456 1.306 -57.515 1.00 87.38 102 SER A O 1
ATOM 847 N N . GLU A 1 103 ? 39.888 0.121 -55.690 1.00 88.50 103 GLU A N 1
ATOM 848 C CA . GLU A 1 103 ? 40.878 -0.938 -55.886 1.00 88.50 103 GLU A CA 1
ATOM 849 C C . GLU A 1 103 ? 40.653 -1.693 -57.207 1.00 88.50 103 GLU A C 1
ATOM 851 O O . GLU A 1 103 ? 41.598 -1.912 -57.971 1.00 88.50 103 GLU A O 1
ATOM 856 N N . ASP A 1 104 ? 39.402 -2.024 -57.529 1.00 89.25 104 ASP A N 1
ATOM 857 C CA . ASP A 1 104 ? 39.040 -2.677 -58.788 1.00 89.25 104 ASP A CA 1
ATOM 858 C C . ASP A 1 104 ? 39.315 -1.792 -60.011 1.00 89.25 104 ASP A C 1
ATOM 860 O O . ASP A 1 104 ? 39.837 -2.271 -61.025 1.00 89.25 104 ASP A O 1
ATOM 864 N N . HIS A 1 105 ? 39.050 -0.484 -59.920 1.00 87.50 105 HIS A N 1
ATOM 865 C CA . HIS A 1 105 ? 39.418 0.476 -60.968 1.00 87.50 105 HIS A CA 1
ATOM 866 C C . HIS A 1 105 ? 40.937 0.544 -61.180 1.00 87.50 105 HIS A C 1
ATOM 868 O O . HIS A 1 105 ? 41.405 0.548 -62.323 1.00 87.50 105 HIS A O 1
ATOM 874 N N . LEU A 1 106 ? 41.721 0.550 -60.100 1.00 87.06 106 LEU A N 1
ATOM 875 C CA . LEU A 1 106 ? 43.185 0.518 -60.150 1.00 87.06 106 LEU A CA 1
ATOM 876 C C . LEU A 1 106 ? 43.709 -0.769 -60.801 1.00 87.06 106 LEU A C 1
ATOM 878 O O . LEU A 1 106 ? 44.578 -0.702 -61.675 1.00 87.06 106 LEU A O 1
ATOM 882 N N . LYS A 1 107 ? 43.152 -1.934 -60.444 1.00 88.56 107 LYS A N 1
ATOM 883 C CA . LYS A 1 107 ? 43.482 -3.223 -61.079 1.00 88.56 107 LYS A CA 1
ATOM 884 C C . LYS A 1 107 ? 43.171 -3.204 -62.575 1.00 88.56 107 LYS A C 1
ATOM 886 O O . LYS A 1 107 ? 43.998 -3.638 -63.379 1.00 88.56 107 LYS A O 1
ATOM 891 N N . PHE A 1 108 ? 42.015 -2.668 -62.966 1.00 88.69 108 PHE A N 1
ATOM 892 C CA . PHE A 1 108 ? 41.626 -2.561 -64.371 1.00 88.69 108 PHE A CA 1
ATOM 893 C C . PHE A 1 108 ? 42.588 -1.674 -65.172 1.00 88.69 108 PHE A C 1
ATOM 895 O O . PHE A 1 108 ? 43.066 -2.079 -66.235 1.00 88.69 108 PHE A O 1
ATOM 902 N N . LEU A 1 109 ? 42.927 -0.494 -64.643 1.00 87.25 109 LEU A N 1
ATOM 903 C CA . LEU A 1 109 ? 43.895 0.414 -65.261 1.00 87.25 109 LEU A CA 1
ATOM 904 C C . LEU A 1 109 ? 45.279 -0.228 -65.386 1.00 87.25 109 LEU A C 1
ATOM 906 O O . LEU A 1 109 ? 45.914 -0.100 -66.431 1.00 87.25 109 LEU A O 1
ATOM 910 N N . HIS A 1 110 ? 45.726 -0.962 -64.365 1.00 87.25 110 HIS A N 1
ATOM 911 C CA . HIS A 1 110 ? 46.996 -1.680 -64.411 1.00 87.25 110 HIS A CA 1
ATOM 912 C C . HIS A 1 110 ? 47.020 -2.720 -65.541 1.00 87.25 110 HIS A C 1
ATOM 914 O O . HIS A 1 110 ? 47.950 -2.737 -66.346 1.00 87.25 110 HIS A O 1
ATOM 920 N N . VAL A 1 111 ? 45.968 -3.535 -65.669 1.00 88.44 111 VAL A N 1
ATOM 921 C CA . VAL A 1 111 ? 45.850 -4.526 -66.753 1.00 88.44 111 VAL A CA 1
ATOM 922 C C . VAL A 1 111 ? 45.809 -3.855 -68.130 1.00 88.44 111 VAL A C 1
ATOM 924 O O . VAL A 1 111 ? 46.452 -4.335 -69.065 1.00 88.44 111 VAL A O 1
ATOM 927 N N . ALA A 1 112 ? 45.078 -2.746 -68.275 1.00 86.00 112 ALA A N 1
ATOM 928 C CA . ALA A 1 112 ? 45.017 -1.991 -69.525 1.00 86.00 112 ALA A CA 1
ATOM 929 C C . ALA A 1 112 ? 46.385 -1.402 -69.908 1.00 86.00 112 ALA A C 1
ATOM 931 O O . ALA A 1 112 ? 46.799 -1.498 -71.063 1.00 86.00 112 ALA A O 1
ATOM 932 N N . PHE A 1 113 ? 47.113 -0.852 -68.935 1.00 86.44 113 PHE A N 1
ATOM 933 C CA . PHE A 1 113 ? 48.445 -0.289 -69.136 1.00 86.44 113 PHE A CA 1
ATOM 934 C C . PHE A 1 113 ? 49.466 -1.361 -69.534 1.00 86.44 113 PHE A C 1
ATOM 936 O O . PHE A 1 113 ? 50.199 -1.182 -70.504 1.00 86.44 113 PHE A O 1
ATOM 943 N N . VAL A 1 114 ? 49.467 -2.512 -68.852 1.00 86.81 114 VAL A N 1
ATOM 944 C CA . VAL A 1 114 ? 50.330 -3.651 -69.208 1.00 86.81 114 VAL A CA 1
ATOM 945 C C . VAL A 1 114 ? 50.038 -4.130 -70.634 1.00 86.81 114 VAL A C 1
ATOM 947 O O . VAL A 1 114 ? 50.969 -4.382 -71.393 1.00 86.81 114 VAL A O 1
ATOM 950 N N . LYS A 1 115 ? 48.767 -4.188 -71.052 1.00 84.75 115 LYS A N 1
ATOM 951 C CA . LYS A 1 115 ? 48.412 -4.547 -72.435 1.00 84.75 115 LYS A CA 1
ATOM 952 C C . LYS A 1 115 ? 48.875 -3.522 -73.474 1.00 84.75 115 LYS A C 1
ATOM 954 O O . LYS A 1 115 ? 49.200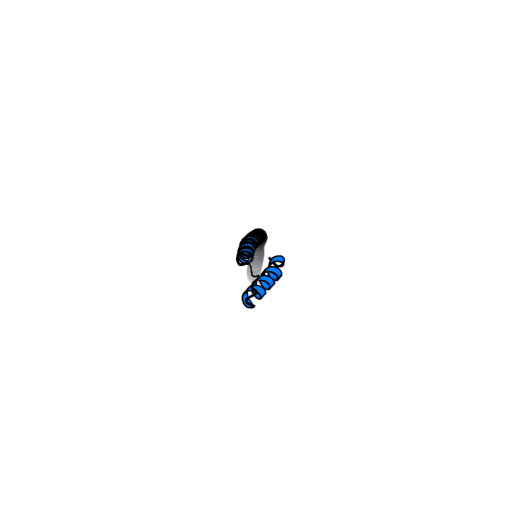 -3.927 -74.579 1.00 84.75 115 LYS A O 1
ATOM 959 N N . LEU A 1 116 ? 48.906 -2.230 -73.145 1.00 79.81 116 LEU A N 1
ATOM 960 C CA . LEU A 1 116 ? 49.353 -1.169 -74.060 1.00 79.81 116 LEU A CA 1
ATOM 961 C C . LEU A 1 116 ? 50.878 -1.114 -74.237 1.00 79.81 116 LEU A C 1
ATOM 963 O O . LEU A 1 116 ? 51.336 -0.669 -75.281 1.00 79.81 116 LEU A O 1
ATOM 967 N N . TYR A 1 117 ? 51.653 -1.534 -73.234 1.00 74.94 117 TYR A N 1
ATOM 968 C CA . TYR A 1 117 ? 53.123 -1.461 -73.263 1.00 74.94 117 TYR A CA 1
ATOM 969 C C . TYR A 1 117 ? 53.818 -2.732 -73.772 1.00 74.94 117 TYR A C 1
ATOM 971 O O . TYR A 1 117 ? 55.005 -2.683 -74.087 1.00 74.94 117 TYR A O 1
ATOM 979 N N . TYR A 1 118 ? 53.109 -3.861 -73.833 1.00 68.38 118 TYR A N 1
ATOM 980 C CA . TYR A 1 118 ? 53.653 -5.160 -74.253 1.00 68.38 118 TYR A CA 1
ATOM 981 C C . TYR A 1 118 ? 53.055 -5.685 -75.577 1.00 68.38 118 TYR A C 1
ATOM 983 O O . TYR A 1 118 ? 53.206 -6.868 -75.888 1.00 68.38 118 TYR A O 1
ATOM 991 N N . LEU A 1 119 ? 52.397 -4.814 -76.350 1.00 57.06 119 LEU A N 1
ATOM 992 C CA . LEU A 1 119 ? 51.958 -5.017 -77.739 1.00 57.06 119 LEU A CA 1
ATOM 993 C C . LEU A 1 119 ? 52.753 -4.086 -78.659 1.00 57.06 119 LEU A C 1
ATOM 995 O O . LEU A 1 119 ? 53.101 -4.540 -79.771 1.00 57.06 119 LEU A O 1
#

Radius of gyration: 45.56 Å; chains: 1; bounding box: 80×28×127 Å